Protein AF-A0A920IY33-F1 (afdb_monomer)

Secondary structure (DSSP, 8-state):
-HHHHHHHHHHHHHHHHH-EETTEEGGGSHHHHHHHHHHHHHHHHHHHHHHHHHHHHHHHHHS--

Mean predicted aligned error: 7.52 Å

Nearest PDB structures (foldseek):
  2pg0-assembly1_A  TM=9.033E-01  e=1.329E-02  Geobacillus kaustophilus HTA426
  3d6b-assembly1_D  TM=8.199E-01  e=5.955E-03  Burkholderia pseudomallei 1710b
  7szv-assembly1_B-2  TM=9.100E-01  e=1.519E-02  Mycobacterium marinum
  3eom-assembly1_C  TM=8.165E-01  e=8.319E-03  Burkholderia pseudomallei 1710b
  5jsc-assembly1_D  TM=9.865E-01  e=4.142E-02  Paraburkholderia xenovorans LB400

Structure (mmCIF, N/CA/C/O backbone):
data_AF-A0A920IY33-F1
#
_entry.id   AF-A0A920IY33-F1
#
loop_
_atom_site.group_PDB
_atom_site.id
_atom_site.type_symbol
_atom_site.label_atom_id
_atom_site.label_alt_id
_atom_site.label_comp_id
_atom_site.label_asym_id
_atom_site.label_entity_id
_atom_site.label_seq_id
_atom_site.pdbx_PDB_ins_code
_atom_site.Cartn_x
_atom_site.Cartn_y
_atom_site.Cartn_z
_atom_site.occupancy
_atom_site.B_iso_or_equiv
_atom_site.auth_seq_id
_atom_site.auth_comp_id
_atom_site.auth_asym_id
_atom_site.auth_atom_id
_atom_site.pdbx_PDB_model_num
ATOM 1 N N . MET A 1 1 ? 9.730 -5.920 -11.375 1.00 56.09 1 MET A N 1
ATOM 2 C CA . MET A 1 1 ? 9.210 -6.188 -10.012 1.00 56.09 1 MET A CA 1
ATOM 3 C C . MET A 1 1 ? 7.809 -5.605 -9.744 1.00 56.09 1 MET A C 1
ATOM 5 O O . MET A 1 1 ? 7.202 -6.003 -8.763 1.00 56.09 1 MET A O 1
ATOM 9 N N . SER A 1 2 ? 7.242 -4.735 -10.597 1.00 60.56 2 SER A N 1
ATOM 10 C CA . SER A 1 2 ? 5.980 -4.018 -10.306 1.00 60.56 2 SER A CA 1
ATOM 11 C C . SER A 1 2 ? 4.695 -4.835 -10.205 1.00 60.56 2 SER A C 1
ATOM 13 O O . SER A 1 2 ? 3.827 -4.460 -9.428 1.00 60.56 2 SER A O 1
ATOM 15 N N . GLY A 1 3 ? 4.536 -5.922 -10.965 1.00 75.38 3 GLY A N 1
ATOM 16 C CA . GLY A 1 3 ? 3.257 -6.647 -10.988 1.00 75.38 3 GLY A CA 1
ATOM 17 C C . GLY A 1 3 ? 2.891 -7.262 -9.632 1.00 75.38 3 GLY A C 1
ATOM 18 O O . GLY A 1 3 ? 1.768 -7.118 -9.159 1.00 75.38 3 GLY A O 1
ATOM 19 N N . ALA A 1 4 ? 3.871 -7.881 -8.968 1.00 81.38 4 ALA A N 1
ATOM 20 C CA . ALA A 1 4 ? 3.681 -8.472 -7.646 1.00 81.38 4 ALA A CA 1
ATOM 21 C C . ALA A 1 4 ? 3.406 -7.406 -6.570 1.00 81.38 4 ALA A C 1
ATOM 23 O O . ALA A 1 4 ? 2.513 -7.587 -5.748 1.00 81.38 4 ALA A O 1
ATOM 24 N N . ALA A 1 5 ? 4.119 -6.274 -6.612 1.00 83.06 5 ALA A N 1
ATOM 25 C CA . ALA A 1 5 ? 3.927 -5.172 -5.669 1.00 83.06 5 ALA A CA 1
ATOM 26 C C . ALA A 1 5 ? 2.526 -4.543 -5.779 1.00 83.06 5 ALA A C 1
ATOM 28 O O . ALA A 1 5 ? 1.887 -4.312 -4.754 1.00 83.06 5 ALA A O 1
ATOM 29 N N . SER A 1 6 ? 2.006 -4.353 -6.999 1.00 83.44 6 SER A N 1
ATOM 30 C CA . SER A 1 6 ? 0.620 -3.902 -7.201 1.00 83.44 6 SER A CA 1
ATOM 31 C C . SER A 1 6 ? -0.395 -4.880 -6.612 1.00 83.44 6 SER A C 1
ATOM 33 O O . SER A 1 6 ? -1.309 -4.457 -5.915 1.00 83.44 6 SER A O 1
ATOM 35 N N . LYS A 1 7 ? -0.211 -6.192 -6.811 1.00 86.38 7 LYS A N 1
ATOM 36 C CA . LYS A 1 7 ? -1.151 -7.188 -6.280 1.00 86.38 7 LYS A CA 1
ATOM 37 C C . LYS A 1 7 ? -1.153 -7.242 -4.752 1.00 86.38 7 LYS A C 1
ATOM 39 O O . LYS A 1 7 ? -2.212 -7.361 -4.143 1.00 86.38 7 LYS A O 1
ATOM 44 N N . VAL A 1 8 ? 0.025 -7.146 -4.133 1.00 87.00 8 VAL A N 1
ATOM 45 C CA . VAL A 1 8 ? 0.163 -7.062 -2.669 1.00 87.00 8 VAL 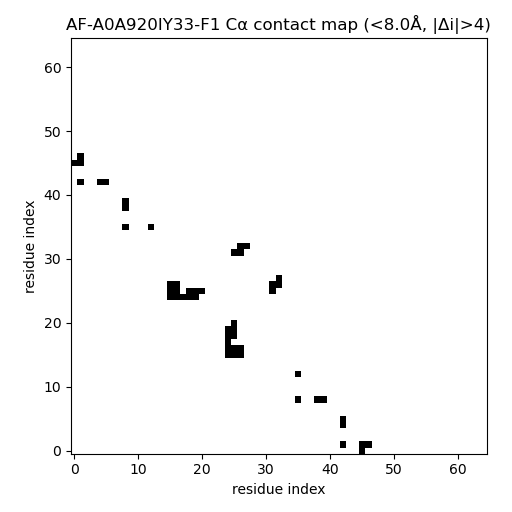A CA 1
ATOM 46 C C . VAL A 1 8 ? -0.525 -5.811 -2.135 1.00 87.00 8 VAL A C 1
ATOM 48 O O . VAL A 1 8 ? -1.208 -5.868 -1.113 1.00 87.00 8 VAL A O 1
ATOM 51 N N . MET A 1 9 ? -0.400 -4.698 -2.851 1.00 87.06 9 MET A N 1
ATOM 52 C CA . MET A 1 9 ? -1.061 -3.458 -2.483 1.00 87.06 9 MET A CA 1
ATOM 53 C C . MET A 1 9 ? -2.591 -3.547 -2.555 1.00 87.06 9 MET A C 1
ATOM 55 O O . MET A 1 9 ? -3.250 -3.101 -1.619 1.00 87.06 9 MET A O 1
ATOM 59 N N . ASP A 1 10 ? -3.151 -4.167 -3.595 1.00 87.62 10 ASP A N 1
ATOM 60 C CA . ASP A 1 10 ? -4.603 -4.370 -3.704 1.00 87.62 10 ASP A CA 1
ATOM 61 C C . ASP A 1 10 ? -5.140 -5.200 -2.528 1.00 87.62 10 ASP A C 1
ATOM 63 O O . ASP A 1 10 ? -6.078 -4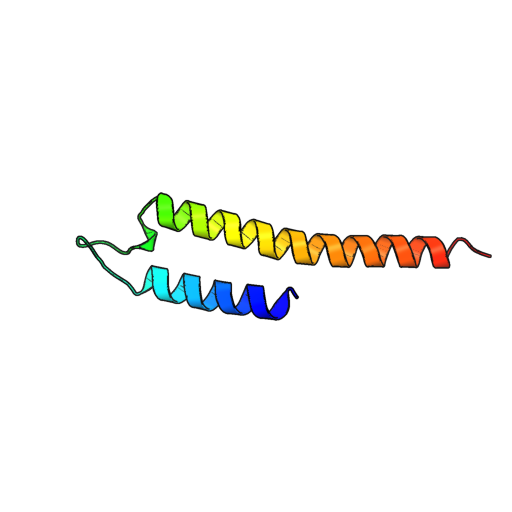.784 -1.851 1.00 87.62 10 ASP A O 1
ATOM 67 N N . MET A 1 11 ? -4.472 -6.314 -2.199 1.00 90.19 11 MET A N 1
ATOM 68 C CA . MET A 1 11 ? -4.842 -7.142 -1.040 1.00 90.19 11 MET A CA 1
ATOM 69 C C . MET A 1 11 ? -4.761 -6.364 0.280 1.00 90.19 11 MET A C 1
ATOM 71 O O . MET A 1 11 ? -5.583 -6.549 1.177 1.00 90.19 11 MET A O 1
ATOM 75 N N . THR A 1 12 ? -3.773 -5.477 0.400 1.00 87.50 12 THR A N 1
ATOM 76 C CA . THR A 1 12 ? -3.592 -4.632 1.585 1.00 87.50 12 THR A CA 1
ATOM 77 C C . THR A 1 12 ? -4.734 -3.622 1.712 1.00 87.50 12 THR A C 1
ATOM 79 O O . THR A 1 12 ? -5.267 -3.437 2.804 1.00 87.50 12 THR A O 1
ATOM 82 N N . LEU A 1 13 ? -5.158 -3.001 0.608 1.00 87.19 13 LEU A N 1
ATOM 83 C CA . LEU A 1 13 ? -6.287 -2.067 0.593 1.00 87.19 13 LEU A CA 1
ATOM 84 C C . LEU A 1 13 ? -7.612 -2.747 0.943 1.00 87.19 13 LEU A C 1
ATOM 86 O O . LEU A 1 13 ? -8.405 -2.157 1.678 1.00 87.19 13 LEU A O 1
ATOM 90 N N . ASP A 1 14 ? -7.841 -3.962 0.454 1.00 89.56 14 ASP A N 1
ATOM 91 C CA . ASP A 1 14 ? -9.040 -4.735 0.787 1.00 89.56 14 ASP A CA 1
ATOM 92 C C . ASP A 1 14 ? -9.071 -5.073 2.285 1.00 89.56 14 ASP A C 1
ATOM 94 O O . ASP A 1 14 ? -10.050 -4.783 2.975 1.00 89.56 14 ASP A O 1
ATOM 98 N N . TYR A 1 15 ? -7.946 -5.532 2.843 1.00 88.06 15 TYR A N 1
ATOM 99 C CA . TYR A 1 15 ? -7.845 -5.824 4.275 1.00 88.06 15 TYR A CA 1
ATOM 100 C C . TYR A 1 15 ? -8.071 -4.589 5.164 1.00 88.06 15 TYR A C 1
ATOM 102 O O . TYR A 1 15 ? -8.751 -4.661 6.190 1.00 88.06 15 TYR A O 1
ATOM 110 N N . ILE A 1 16 ? -7.524 -3.434 4.773 1.00 87.12 16 ILE A N 1
ATOM 111 C CA . ILE A 1 16 ? -7.649 -2.176 5.526 1.00 87.12 16 ILE A CA 1
ATOM 112 C C . ILE A 1 16 ? -9.100 -1.660 5.560 1.00 87.12 16 ILE A C 1
ATOM 114 O O . ILE A 1 16 ? -9.488 -0.985 6.521 1.00 87.12 16 ILE A O 1
ATOM 118 N N . LYS A 1 17 ? -9.901 -1.971 4.532 1.00 83.94 17 LYS A N 1
ATOM 119 C CA . LYS A 1 17 ? -11.329 -1.622 4.463 1.00 83.94 17 LYS A CA 1
ATOM 120 C C . LYS A 1 17 ? -12.190 -2.549 5.318 1.00 83.94 17 LYS A C 1
ATOM 122 O O . LYS A 1 17 ? -13.089 -2.066 6.008 1.00 83.94 17 LYS A O 1
ATOM 127 N N . ASP A 1 18 ? -11.894 -3.845 5.306 1.00 87.44 18 ASP A N 1
ATOM 128 C CA . ASP A 1 18 ? -12.698 -4.849 6.010 1.00 87.44 18 ASP A CA 1
ATOM 129 C C . ASP A 1 18 ? -12.399 -4.896 7.515 1.00 87.44 18 ASP A C 1
ATOM 131 O O . ASP A 1 18 ? -13.278 -5.175 8.340 1.00 87.44 18 ASP A O 1
ATOM 135 N N . ARG A 1 19 ? -11.161 -4.586 7.915 1.00 85.44 19 ARG A N 1
ATOM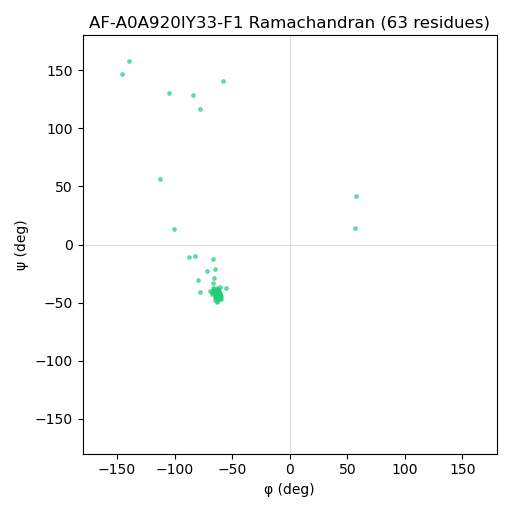 136 C CA . ARG A 1 19 ? -10.737 -4.663 9.314 1.00 85.44 19 ARG A CA 1
ATOM 137 C C . ARG A 1 19 ? -11.238 -3.460 10.123 1.00 85.44 19 ARG A C 1
ATOM 139 O O . ARG A 1 19 ? -10.818 -2.322 9.925 1.00 85.44 19 ARG A O 1
ATOM 146 N N . LYS A 1 20 ? -12.090 -3.731 11.117 1.00 87.62 20 LYS A N 1
ATOM 147 C CA . LYS A 1 20 ? -12.577 -2.750 12.104 1.00 87.62 20 LYS A CA 1
ATOM 148 C C . LYS A 1 20 ? -11.897 -2.950 13.461 1.00 87.62 20 LYS A C 1
ATOM 150 O O . LYS A 1 20 ? -11.844 -4.073 13.961 1.00 87.62 20 LYS A O 1
ATOM 155 N N . GLN A 1 21 ? -11.382 -1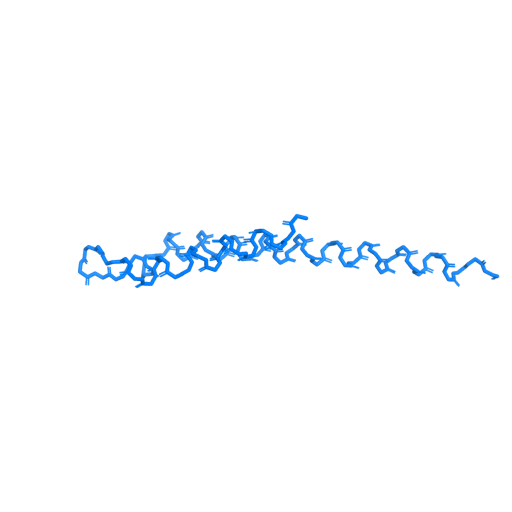.873 14.050 1.00 83.81 21 GLN A N 1
ATOM 156 C CA . GLN A 1 21 ? -10.832 -1.820 15.411 1.00 83.81 21 GLN A CA 1
ATOM 157 C C . GLN A 1 21 ? -11.142 -0.450 16.027 1.00 83.81 21 GLN A C 1
ATOM 159 O O . GLN A 1 21 ? -11.147 0.552 15.318 1.00 83.81 21 GLN A O 1
ATOM 164 N N . PHE A 1 22 ? -11.369 -0.390 17.343 1.00 82.94 22 PHE A N 1
ATOM 165 C CA . PHE A 1 22 ? -11.756 0.852 18.036 1.00 82.94 22 PHE A CA 1
ATOM 166 C C . PHE A 1 22 ? -13.047 1.474 17.464 1.00 82.94 22 PHE A C 1
ATOM 168 O O . PHE A 1 22 ? -13.102 2.675 17.214 1.00 82.94 22 PHE A O 1
ATOM 175 N N . ASP A 1 23 ? -14.042 0.628 17.171 1.00 82.44 23 ASP A N 1
ATOM 176 C CA . ASP A 1 23 ? -15.324 0.985 16.536 1.00 82.44 23 ASP A CA 1
ATOM 177 C C . ASP A 1 23 ? -15.238 1.683 15.169 1.00 82.44 23 ASP A C 1
ATOM 179 O O . ASP A 1 23 ? -16.234 2.1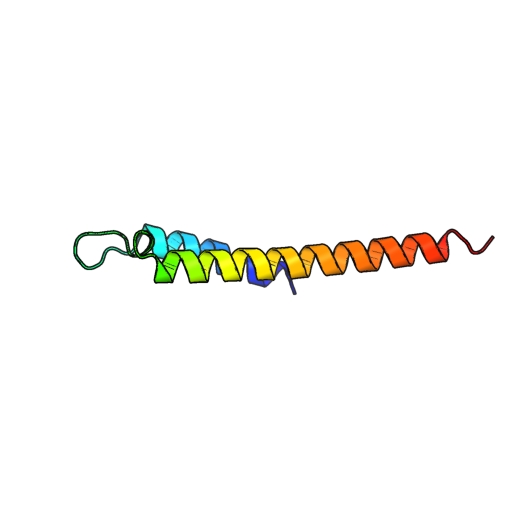87 14.649 1.00 82.44 23 ASP A O 1
ATOM 183 N N . ARG A 1 24 ? -14.070 1.660 14.516 1.00 82.94 24 ARG A N 1
ATOM 184 C CA . ARG A 1 24 ? -13.891 2.238 13.180 1.00 82.94 24 ARG A CA 1
ATOM 185 C C . ARG A 1 24 ? -13.020 1.372 12.267 1.00 82.94 24 ARG A C 1
ATOM 187 O O . ARG A 1 24 ? -12.243 0.547 12.746 1.00 82.94 24 ARG A O 1
ATOM 194 N N . PRO A 1 25 ? -13.131 1.519 10.939 1.00 84.75 25 PRO A N 1
ATOM 195 C CA . PRO A 1 25 ? -12.209 0.877 10.008 1.00 84.75 25 PRO A CA 1
ATOM 196 C C . PRO A 1 25 ? -10.763 1.308 10.282 1.00 84.75 25 PRO A C 1
ATOM 198 O O . PRO A 1 25 ? -10.498 2.488 10.536 1.00 84.75 25 PRO A O 1
ATOM 201 N N . ILE A 1 26 ? -9.804 0.384 10.186 1.00 84.94 26 ILE A N 1
ATOM 202 C CA . ILE A 1 26 ? -8.381 0.725 10.362 1.00 84.94 26 ILE A CA 1
ATOM 203 C C . ILE A 1 26 ? -7.876 1.673 9.261 1.00 84.94 26 ILE A C 1
ATOM 205 O O . ILE A 1 26 ? -6.933 2.431 9.476 1.00 84.94 26 ILE A O 1
ATOM 209 N N . GLY A 1 27 ? -8.561 1.714 8.114 1.00 82.31 27 GLY A N 1
ATOM 210 C CA . GLY A 1 27 ? -8.313 2.687 7.049 1.00 82.31 27 GLY A CA 1
ATOM 211 C C . GLY A 1 27 ? -8.640 4.138 7.401 1.00 82.31 27 GLY A C 1
ATOM 212 O O . GLY A 1 27 ? -8.236 5.038 6.672 1.00 82.31 27 GLY A O 1
ATOM 213 N N . SER A 1 28 ? -9.338 4.401 8.508 1.00 82.94 28 SER A N 1
ATOM 214 C CA . SER A 1 28 ? -9.618 5.765 8.978 1.00 82.94 28 SER A CA 1
ATOM 215 C C . SER A 1 28 ? -8.461 6.376 9.775 1.00 82.94 28 SER A C 1
ATOM 217 O O . SER A 1 28 ? -8.491 7.564 10.088 1.00 82.94 28 SER A O 1
ATOM 219 N N . PHE A 1 29 ? -7.447 5.585 10.135 1.00 88.25 29 PHE A N 1
ATOM 220 C CA . PHE A 1 29 ? -6.290 6.074 10.876 1.00 88.25 29 PHE A CA 1
ATOM 221 C C . PHE A 1 29 ? -5.266 6.686 9.917 1.00 88.25 29 PHE A C 1
ATOM 223 O O . PHE A 1 29 ? -4.830 6.040 8.964 1.00 88.25 29 PHE A O 1
ATOM 230 N N . GLN A 1 30 ? -4.824 7.911 10.215 1.00 85.62 30 GLN A N 1
ATOM 231 C CA . GLN A 1 30 ? -3.863 8.651 9.390 1.00 85.62 30 GLN A CA 1
ATOM 232 C C . GLN A 1 30 ? -2.565 7.866 9.144 1.00 85.62 30 GLN A C 1
ATOM 234 O O . GLN A 1 30 ? -2.049 7.893 8.035 1.00 85.62 30 GLN A O 1
ATOM 239 N N . ALA A 1 31 ? -2.068 7.116 10.134 1.00 88.31 31 ALA A N 1
ATOM 240 C CA . ALA A 1 31 ? -0.869 6.289 9.980 1.00 88.31 31 ALA A CA 1
ATOM 241 C C . ALA A 1 31 ? -1.031 5.214 8.890 1.00 88.31 31 ALA A C 1
ATOM 243 O O . ALA A 1 31 ? -0.145 5.020 8.061 1.00 88.31 31 ALA A O 1
ATOM 244 N N . VAL A 1 32 ? -2.191 4.552 8.850 1.00 85.56 32 VAL A N 1
ATOM 245 C CA . VAL A 1 32 ? -2.496 3.518 7.850 1.00 85.56 32 VAL A CA 1
ATOM 246 C C . VAL A 1 32 ? -2.663 4.146 6.467 1.00 85.56 32 VAL A C 1
ATOM 248 O O . VAL A 1 32 ? -2.150 3.615 5.484 1.00 85.56 32 VAL A O 1
ATOM 251 N N . GLN A 1 33 ? -3.317 5.307 6.387 1.00 86.00 33 GLN A N 1
ATOM 252 C CA . GLN A 1 33 ? -3.453 6.056 5.136 1.00 86.00 33 GLN A CA 1
ATOM 253 C C . GLN A 1 33 ? -2.103 6.537 4.596 1.00 86.00 33 GLN A C 1
ATOM 255 O O . GLN A 1 33 ? -1.858 6.413 3.399 1.00 86.00 33 GLN A O 1
ATOM 260 N N . HIS A 1 34 ? -1.224 7.044 5.463 1.00 89.81 34 HIS A N 1
ATOM 261 C CA . HIS A 1 34 ? 0.103 7.520 5.075 1.00 89.81 34 HIS A CA 1
ATOM 262 C C . HIS A 1 34 ? 0.954 6.374 4.523 1.00 89.81 34 HIS A C 1
ATOM 264 O O . HIS A 1 34 ? 1.471 6.475 3.415 1.00 89.81 34 HIS A O 1
ATOM 270 N N . HIS A 1 35 ? 1.007 5.237 5.224 1.00 88.12 35 HIS A N 1
ATOM 271 C CA . HIS A 1 35 ? 1.722 4.056 4.736 1.00 88.12 35 HIS A CA 1
ATOM 272 C C . HIS A 1 35 ? 1.155 3.517 3.418 1.00 88.12 35 HIS A C 1
ATOM 274 O O . HIS A 1 35 ? 1.919 3.156 2.520 1.00 88.12 35 HIS A O 1
ATOM 280 N N . ALA A 1 36 ? -0.173 3.486 3.270 1.00 86.81 36 ALA A N 1
ATOM 281 C CA . ALA A 1 36 ? -0.802 3.094 2.015 1.00 86.81 36 ALA A CA 1
ATOM 282 C C . ALA A 1 36 ? -0.447 4.075 0.883 1.00 86.81 36 ALA A C 1
ATOM 284 O O . ALA A 1 36 ? -0.126 3.643 -0.222 1.00 86.81 36 ALA A O 1
ATOM 285 N N . ALA A 1 37 ? -0.440 5.384 1.142 1.00 87.75 37 ALA A N 1
ATOM 286 C CA . ALA A 1 37 ? -0.037 6.387 0.160 1.00 87.75 37 ALA A CA 1
ATOM 287 C C . ALA A 1 37 ? 1.438 6.227 -0.254 1.00 87.75 37 ALA A C 1
ATOM 289 O O . ALA A 1 37 ? 1.735 6.220 -1.451 1.00 87.75 37 ALA A O 1
ATOM 290 N N . ASP A 1 38 ? 2.340 6.008 0.704 1.00 90.06 38 ASP A N 1
ATOM 291 C CA . ASP A 1 38 ? 3.769 5.798 0.445 1.00 90.06 38 ASP A CA 1
ATOM 292 C C . ASP A 1 38 ? 4.009 4.555 -0.425 1.00 90.06 38 ASP A C 1
ATOM 294 O O . ASP A 1 38 ? 4.733 4.609 -1.425 1.00 90.06 38 ASP A O 1
ATOM 298 N N . MET A 1 39 ? 3.336 3.442 -0.114 1.00 86.69 39 MET A N 1
ATOM 299 C CA . MET A 1 39 ? 3.391 2.227 -0.932 1.00 86.69 39 MET A CA 1
ATOM 300 C C . MET A 1 39 ? 2.842 2.439 -2.351 1.00 86.69 39 MET A C 1
ATOM 302 O O . MET A 1 39 ? 3.407 1.908 -3.318 1.00 86.69 39 MET A O 1
ATOM 306 N N . ALA A 1 40 ? 1.771 3.230 -2.497 1.00 87.56 40 ALA A N 1
ATOM 307 C CA . ALA A 1 40 ? 1.195 3.565 -3.801 1.00 87.56 40 ALA A CA 1
ATOM 308 C C . ALA A 1 40 ? 2.201 4.317 -4.669 1.00 87.56 40 ALA A C 1
ATOM 310 O O . ALA A 1 40 ? 2.365 4.019 -5.858 1.00 87.56 40 ALA A O 1
ATOM 311 N N . ILE A 1 41 ? 2.869 5.301 -4.066 1.00 89.81 41 ILE A N 1
ATOM 312 C CA . ILE A 1 41 ? 3.871 6.130 -4.728 1.00 89.81 41 ILE A CA 1
ATOM 31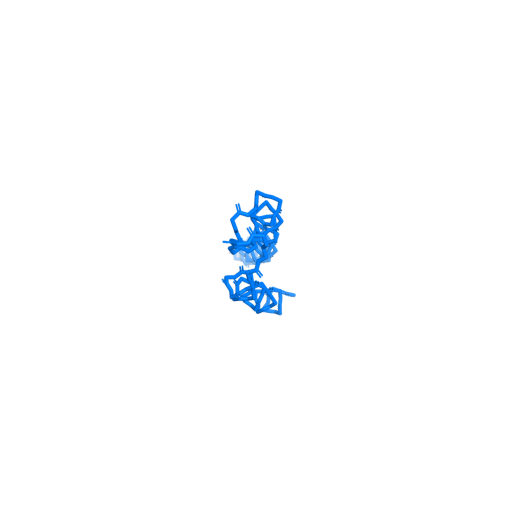3 C C . ILE A 1 41 ? 5.059 5.261 -5.129 1.00 89.81 41 ILE A C 1
ATOM 315 O O . ILE A 1 41 ? 5.457 5.298 -6.292 1.00 89.81 41 ILE A O 1
ATOM 319 N N . LEU A 1 42 ? 5.576 4.420 -4.231 1.00 87.75 42 LEU A N 1
ATOM 320 C CA . LEU A 1 42 ? 6.730 3.565 -4.512 1.00 87.75 42 LEU A CA 1
ATOM 321 C C . LEU A 1 42 ? 6.474 2.611 -5.689 1.00 87.75 42 LEU A C 1
ATOM 323 O O . LEU A 1 42 ? 7.305 2.486 -6.594 1.00 87.75 42 LEU A O 1
ATOM 327 N N . THR A 1 43 ? 5.299 1.979 -5.718 1.00 87.00 43 THR A N 1
ATOM 328 C CA . THR A 1 43 ? 4.920 1.044 -6.787 1.00 87.00 43 THR A CA 1
ATOM 329 C C . THR A 1 43 ? 4.803 1.760 -8.135 1.00 87.00 43 THR A C 1
ATOM 331 O O . THR A 1 43 ? 5.350 1.287 -9.138 1.00 87.00 43 THR A O 1
ATOM 334 N N . LYS A 1 44 ? 4.171 2.944 -8.151 1.00 85.69 44 LYS A N 1
ATOM 335 C CA . LYS A 1 44 ? 4.054 3.791 -9.349 1.00 85.69 44 LYS A CA 1
ATOM 336 C C . LYS A 1 44 ? 5.407 4.297 -9.831 1.00 85.69 44 LYS A C 1
ATOM 338 O O . LYS A 1 44 ? 5.694 4.209 -11.022 1.00 85.69 44 LYS A O 1
ATOM 343 N N . VAL A 1 45 ? 6.261 4.779 -8.930 1.00 88.94 45 VAL A N 1
ATOM 344 C CA . VAL A 1 45 ? 7.611 5.254 -9.264 1.00 88.94 45 VAL A CA 1
ATOM 345 C C . VAL A 1 45 ? 8.431 4.125 -9.880 1.00 88.94 45 VAL A C 1
ATOM 347 O O . VAL A 1 45 ? 9.065 4.340 -10.910 1.00 88.94 45 VAL A O 1
ATOM 350 N N . SER A 1 46 ? 8.352 2.909 -9.333 1.00 83.94 46 SER A N 1
ATOM 351 C CA . SER A 1 46 ? 9.034 1.739 -9.894 1.00 83.94 46 SER A CA 1
ATOM 352 C C . SER A 1 46 ? 8.571 1.419 -11.324 1.00 83.94 46 SER A C 1
ATOM 354 O O . SER A 1 46 ? 9.411 1.238 -12.209 1.00 83.94 46 SER A O 1
ATOM 356 N N . THR A 1 47 ? 7.255 1.424 -11.590 1.00 84.06 47 THR A N 1
ATOM 357 C CA . THR A 1 47 ? 6.735 1.242 -12.961 1.00 84.06 47 THR A CA 1
ATOM 358 C C . THR A 1 47 ? 7.167 2.371 -13.890 1.00 84.06 47 THR A C 1
ATOM 360 O O . THR A 1 47 ? 7.682 2.122 -14.977 1.00 84.06 47 THR A O 1
ATOM 363 N N . GLN A 1 48 ? 6.987 3.618 -13.455 1.00 85.50 48 GLN A N 1
ATOM 364 C CA . GLN A 1 48 ? 7.254 4.815 -14.243 1.00 85.50 48 GLN A CA 1
ATOM 365 C C . GLN A 1 48 ? 8.729 4.881 -14.638 1.00 85.50 48 GLN A C 1
ATOM 367 O O . GLN A 1 48 ? 9.056 5.184 -15.784 1.00 85.50 48 GLN A O 1
ATOM 372 N N . PHE A 1 49 ? 9.619 4.578 -13.692 1.00 86.69 49 PHE A N 1
ATOM 373 C CA . PHE A 1 49 ? 11.055 4.563 -13.915 1.00 86.69 49 PHE A CA 1
ATOM 374 C C . PHE A 1 49 ? 11.443 3.525 -14.969 1.00 86.69 49 PHE A C 1
ATOM 376 O O . PHE A 1 49 ? 12.158 3.856 -15.913 1.00 86.69 49 PHE A O 1
ATOM 383 N N . ALA A 1 50 ? 10.910 2.304 -14.870 1.00 82.88 50 ALA A N 1
ATOM 384 C CA . ALA A 1 50 ? 11.170 1.254 -15.850 1.00 82.88 50 ALA A CA 1
ATOM 385 C C . ALA A 1 50 ? 10.695 1.647 -17.263 1.00 82.88 50 ALA A C 1
ATOM 387 O O . ALA A 1 50 ? 11.438 1.485 -18.231 1.00 82.88 50 ALA A O 1
ATOM 388 N N . VAL A 1 51 ? 9.492 2.222 -17.383 1.00 85.19 51 VAL A N 1
ATOM 389 C CA . VAL A 1 51 ? 8.935 2.666 -18.674 1.00 85.19 51 VAL A CA 1
ATOM 390 C C . VAL A 1 51 ? 9.744 3.830 -19.255 1.00 85.19 51 VAL A C 1
ATOM 392 O O . VAL A 1 51 ? 10.046 3.846 -20.449 1.00 85.19 51 VAL A O 1
ATOM 395 N N . LYS A 1 52 ? 10.158 4.787 -18.417 1.00 85.88 52 LYS A N 1
ATOM 396 C CA . LYS A 1 52 ? 10.983 5.927 -18.840 1.00 85.88 52 LYS A CA 1
ATOM 397 C C . LYS A 1 52 ? 12.375 5.485 -19.297 1.00 85.88 52 LYS A C 1
ATOM 399 O O . LYS A 1 52 ? 12.867 5.993 -20.304 1.00 85.88 52 LYS A O 1
ATOM 404 N N . GLN A 1 53 ? 12.985 4.525 -18.603 1.00 83.81 53 GLN A N 1
ATOM 405 C CA . GLN A 1 53 ? 14.286 3.972 -18.977 1.00 83.81 53 GLN A CA 1
ATOM 406 C C . GLN A 1 53 ? 14.222 3.259 -20.333 1.00 83.81 53 GLN A C 1
ATOM 408 O O . GLN A 1 53 ? 15.074 3.491 -21.189 1.00 83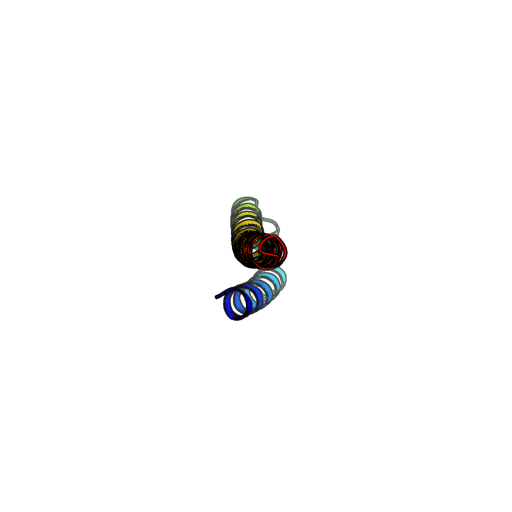.81 53 GLN A O 1
ATOM 413 N N . LEU A 1 54 ? 13.177 2.458 -20.564 1.00 82.12 54 LEU A N 1
ATOM 414 C CA . LEU A 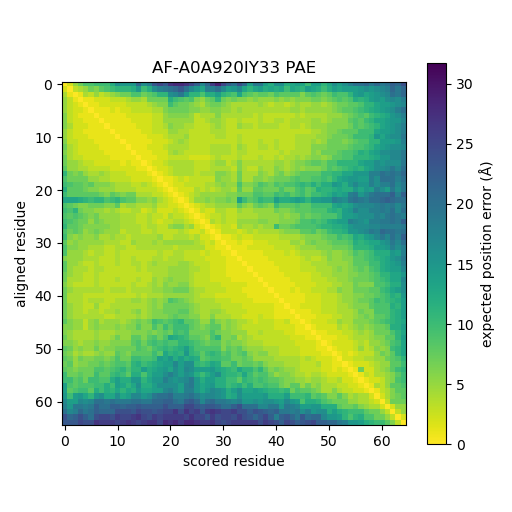1 54 ? 12.918 1.825 -21.861 1.00 82.12 54 LEU A CA 1
ATOM 415 C C . LEU A 1 54 ? 12.707 2.857 -22.977 1.00 82.12 54 LEU A C 1
ATOM 417 O O . LEU A 1 54 ? 13.301 2.732 -24.046 1.00 82.12 54 LEU A O 1
ATOM 421 N N . GLY A 1 55 ? 11.917 3.904 -22.726 1.00 85.56 55 GLY A N 1
ATOM 422 C CA . GLY A 1 55 ? 11.676 4.974 -23.698 1.00 85.56 55 GLY A CA 1
ATOM 423 C C . GLY A 1 55 ? 12.948 5.732 -24.094 1.00 85.56 55 GLY A C 1
ATOM 424 O O . GLY A 1 55 ? 13.177 5.978 -25.280 1.00 85.56 55 GLY A O 1
ATOM 425 N N . ASN A 1 56 ? 13.813 6.055 -23.127 1.00 84.56 56 ASN A N 1
ATOM 426 C CA . ASN A 1 56 ? 15.116 6.665 -23.407 1.00 84.56 56 ASN A CA 1
ATOM 427 C C . ASN A 1 56 ? 16.027 5.732 -24.221 1.00 84.56 56 ASN A C 1
ATOM 429 O O . ASN A 1 56 ? 16.726 6.193 -25.120 1.00 84.56 56 ASN A O 1
ATOM 433 N N . PHE A 1 57 ? 15.987 4.427 -23.950 1.00 77.56 57 PHE A N 1
ATOM 434 C CA . PHE A 1 57 ? 16.782 3.439 -24.678 1.00 77.56 57 PHE A CA 1
ATOM 435 C C . PHE A 1 57 ? 16.341 3.296 -26.144 1.00 77.56 57 PHE A C 1
ATOM 437 O O . PHE A 1 57 ? 17.174 3.243 -27.048 1.00 77.56 57 PHE A O 1
ATOM 444 N N . LEU A 1 58 ? 15.029 3.301 -26.399 1.00 80.62 58 LEU A N 1
ATOM 445 C CA . LEU A 1 58 ? 14.480 3.259 -27.758 1.00 80.62 58 LEU A CA 1
ATOM 446 C C . LEU A 1 58 ? 14.818 4.526 -28.558 1.00 80.62 58 LEU A C 1
ATOM 448 O O . LEU A 1 58 ? 15.161 4.421 -29.734 1.00 80.62 58 LEU A O 1
ATOM 452 N N . LYS A 1 59 ? 14.795 5.709 -27.925 1.00 74.81 59 LYS A N 1
ATOM 453 C CA . LYS A 1 59 ? 15.216 6.967 -28.571 1.00 74.81 59 LYS A CA 1
ATOM 454 C C . LYS A 1 59 ? 16.686 6.952 -28.989 1.00 74.81 59 LYS A C 1
ATOM 456 O O . LYS A 1 59 ? 17.005 7.433 -30.070 1.00 74.81 59 LYS A O 1
ATOM 461 N N . LEU A 1 60 ? 17.567 6.380 -28.168 1.00 73.81 60 LEU A N 1
ATOM 46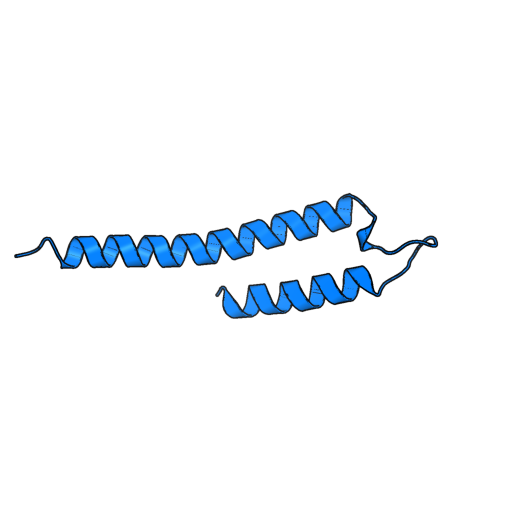2 C CA . LEU A 1 60 ? 18.990 6.254 -28.501 1.00 73.81 60 LEU A CA 1
ATOM 463 C C . LEU A 1 60 ? 19.227 5.299 -29.678 1.00 73.81 60 LEU A C 1
ATOM 465 O O . LEU A 1 60 ? 20.059 5.589 -30.529 1.00 73.81 60 LEU A O 1
ATOM 469 N N . LYS A 1 61 ? 18.457 4.208 -29.772 1.00 67.50 61 LYS A N 1
ATOM 470 C CA . LYS A 1 61 ? 18.551 3.241 -30.880 1.00 67.50 61 LYS A CA 1
ATOM 471 C C . LYS A 1 61 ? 17.991 3.774 -32.211 1.00 67.50 61 LYS A C 1
ATOM 473 O O . LYS A 1 61 ? 18.350 3.268 -33.265 1.00 67.50 61 LYS A O 1
ATOM 478 N N . GLY A 1 62 ? 17.107 4.776 -32.167 1.00 62.03 62 GLY A N 1
ATOM 479 C CA . GLY A 1 62 ? 16.550 5.447 -33.349 1.00 62.03 62 GLY A CA 1
ATOM 480 C C . GLY A 1 62 ? 17.374 6.632 -33.872 1.00 62.03 62 GLY A C 1
ATOM 481 O O . GLY A 1 62 ? 17.091 7.110 -34.963 1.00 62.03 62 GLY A O 1
ATOM 482 N N . ASN A 1 63 ? 18.381 7.096 -33.120 1.00 58.56 63 ASN A N 1
ATOM 483 C CA . ASN A 1 63 ? 19.254 8.226 -33.480 1.00 58.56 63 ASN A CA 1
ATOM 484 C C . ASN A 1 63 ? 20.622 7.780 -34.044 1.00 58.56 63 ASN A C 1
ATOM 486 O O . ASN A 1 63 ? 21.555 8.572 -34.117 1.00 58.56 63 ASN A O 1
ATOM 490 N N . THR A 1 64 ? 20.763 6.498 -34.389 1.00 51.66 64 THR A N 1
ATOM 491 C CA . THR A 1 64 ? 21.957 5.912 -35.019 1.00 51.66 64 THR A CA 1
ATOM 492 C C . THR A 1 64 ? 21.652 5.460 -36.448 1.00 51.66 64 THR A C 1
ATOM 494 O O . THR A 1 64 ? 21.809 4.282 -36.763 1.00 51.66 64 THR A O 1
ATOM 497 N N . ASN A 1 65 ? 21.176 6.388 -37.281 1.00 49.81 65 ASN A N 1
ATOM 498 C CA . ASN A 1 65 ? 21.240 6.318 -38.744 1.00 49.81 65 ASN A CA 1
ATOM 499 C C . ASN A 1 65 ? 21.883 7.603 -39.255 1.00 49.81 65 ASN A C 1
ATOM 501 O O . ASN A 1 65 ? 21.490 8.673 -38.735 1.00 49.81 65 ASN A O 1
#

Solvent-accessible surface area (backbone atoms only — not comparable to full-atom values): 3710 Å² total; per-residue (Å²): 121,48,71,64,53,51,52,53,47,52,57,49,54,53,49,32,63,72,40,68,55,92,97,35,44,48,54,76,38,66,70,50,44,49,54,52,50,52,53,52,49,52,45,49,50,55,45,51,50,53,54,49,53,52,53,56,50,52,56,56,68,68,70,74,121

Radius of gyration: 17.98 Å; Cα contacts (8 Å, |Δi|>4): 26; chains: 1; bounding box: 37×17×57 Å

pLDDT: mean 82.24, std 9.23, range [49.81, 90.19]

Foldseek 3Di:
DLPVLVVVLVVLVVQQQPDDDPNGRNCVDPVSVVVSVVSVVVSVCVVVVVVVVVVVVVVVVVPPD

Sequence (65 aa):
MSGAASKVMDMTLDYIKDRKQFDRPIGSFQAVQHHAADMAILTKVSTQFAVKQLGNFLKLKGNTN